Protein AF-A0A0B3A0U9-F1 (afdb_monomer_lite)

Foldseek 3Di:
DPDPVNVVVVVVCVVPVVQVVQVVVCVVPVDRPPSDDDDDDDDDDDPVVVVVLVVVCVVVVHDSVVVVVVVVVVVVVVD

pLDDT: mean 86.02, std 9.27, range [51.66, 97.12]

Secondary structure (DSSP, 8-state):
---HHHHHHHHHHHHTHHHHHHHHHHHHHSS---SS----------HHHHHHHHHHHHHTT--HHHHHHHHHHHHHHH-

Sequence (79 aa):
MVSDNVLRARQIIAKYSEVFESLMEFERTKKLPKLYRRKRLNITIDENVLRDFKKYCGKNGINMSRWLERKMVDAVKTA

Structure (mmCIF, N/CA/C/O backbone):
data_AF-A0A0B3A0U9-F1
#
_entry.id   AF-A0A0B3A0U9-F1
#
loop_
_atom_site.group_PDB
_atom_site.id
_atom_site.type_symbol
_atom_site.label_atom_id
_atom_site.label_alt_id
_atom_site.label_comp_id
_atom_site.label_asym_id
_atom_site.label_entity_id
_atom_site.label_seq_id
_atom_site.pdbx_PDB_ins_code
_atom_site.Cartn_x
_atom_site.Cartn_y
_atom_site.Cartn_z
_atom_site.occupancy
_atom_site.B_iso_or_equiv
_atom_site.auth_seq_id
_atom_site.auth_comp_id
_atom_site.auth_asym_id
_atom_site.auth_atom_id
_atom_site.pdbx_PDB_model_num
ATOM 1 N N . MET A 1 1 ? 35.916 -9.274 -22.459 1.00 65.94 1 MET A N 1
ATOM 2 C CA . MET A 1 1 ? 35.204 -9.440 -21.172 1.00 65.94 1 MET A CA 1
ATOM 3 C C . MET A 1 1 ? 34.196 -8.313 -21.051 1.00 65.94 1 MET A C 1
ATOM 5 O O . MET A 1 1 ? 34.563 -7.169 -21.281 1.00 65.94 1 MET A O 1
ATOM 9 N N . VAL A 1 2 ? 32.926 -8.627 -20.798 1.00 72.56 2 VAL A N 1
ATOM 10 C CA . VAL A 1 2 ? 31.902 -7.602 -20.536 1.00 72.56 2 VAL A CA 1
ATOM 11 C C . VAL A 1 2 ? 32.217 -6.995 -19.171 1.00 72.56 2 VAL A C 1
ATOM 13 O O . VAL A 1 2 ? 32.453 -7.751 -18.236 1.00 72.56 2 VAL A O 1
ATOM 16 N N . SER A 1 3 ? 32.288 -5.666 -19.059 1.00 86.50 3 SER A N 1
ATOM 17 C CA . SER A 1 3 ? 32.637 -5.043 -17.778 1.00 86.50 3 SER A CA 1
ATOM 18 C C . SER A 1 3 ? 31.547 -5.293 -16.735 1.00 86.50 3 SER A C 1
ATOM 20 O O . SER A 1 3 ? 30.359 -5.371 -17.065 1.00 86.50 3 SER A O 1
ATOM 22 N N . ASP A 1 4 ? 31.941 -5.363 -15.466 1.00 86.00 4 ASP A N 1
ATOM 23 C CA . ASP A 1 4 ? 31.013 -5.553 -14.344 1.00 86.00 4 ASP A CA 1
ATOM 24 C C . ASP A 1 4 ? 29.913 -4.483 -14.316 1.00 86.00 4 ASP A C 1
ATOM 26 O O . ASP A 1 4 ? 28.765 -4.754 -13.959 1.00 86.00 4 ASP A O 1
ATOM 30 N N . ASN A 1 5 ? 30.228 -3.277 -14.793 1.00 85.56 5 ASN A N 1
ATOM 31 C CA . ASN A 1 5 ? 29.269 -2.187 -14.931 1.00 85.56 5 ASN A CA 1
ATOM 32 C C . ASN A 1 5 ? 28.162 -2.510 -15.941 1.00 85.56 5 ASN A C 1
ATOM 34 O O . ASN A 1 5 ? 27.000 -2.192 -15.697 1.00 85.56 5 ASN A O 1
ATOM 38 N N . VAL A 1 6 ? 28.491 -3.176 -17.050 1.00 87.31 6 VAL A N 1
ATOM 39 C CA . VAL A 1 6 ? 27.505 -3.578 -18.065 1.00 87.31 6 VAL A CA 1
ATOM 40 C C . VAL A 1 6 ? 26.612 -4.703 -17.540 1.00 87.31 6 VAL A C 1
ATOM 42 O O . VAL A 1 6 ? 25.401 -4.681 -17.768 1.00 87.31 6 VAL A O 1
ATOM 45 N N . LEU A 1 7 ? 27.170 -5.657 -16.791 1.00 89.44 7 LEU A N 1
ATOM 46 C CA . LEU A 1 7 ? 26.389 -6.703 -16.119 1.00 89.44 7 LEU A CA 1
ATOM 47 C C . LEU A 1 7 ? 25.420 -6.104 -15.092 1.00 89.44 7 LEU A C 1
ATOM 49 O O . LEU A 1 7 ? 24.228 -6.417 -15.103 1.00 89.44 7 LEU A O 1
ATOM 53 N N . ARG A 1 8 ? 25.906 -5.177 -14.263 1.00 86.38 8 ARG A N 1
ATOM 54 C CA . ARG A 1 8 ? 25.093 -4.479 -13.263 1.00 86.38 8 ARG A CA 1
ATOM 55 C C . ARG A 1 8 ? 24.002 -3.621 -13.904 1.00 86.38 8 ARG A C 1
ATOM 57 O O . ARG A 1 8 ? 22.868 -3.628 -13.434 1.00 86.38 8 ARG A O 1
ATOM 64 N N . ALA A 1 9 ? 24.308 -2.933 -15.004 1.00 85.81 9 ALA A N 1
ATOM 65 C CA . ALA A 1 9 ? 23.326 -2.156 -15.755 1.00 85.81 9 ALA A CA 1
ATOM 66 C C . ALA A 1 9 ? 22.192 -3.043 -16.292 1.00 85.81 9 ALA A C 1
ATOM 68 O O . ALA A 1 9 ? 21.022 -2.717 -16.106 1.00 85.81 9 ALA A O 1
ATOM 69 N N . ARG A 1 10 ? 22.517 -4.206 -16.874 1.00 87.44 10 ARG A N 1
ATOM 70 C CA . ARG A 1 10 ? 21.510 -5.171 -17.351 1.00 87.44 10 ARG A CA 1
ATOM 71 C C . ARG A 1 10 ? 20.592 -5.657 -16.228 1.00 87.44 10 ARG A C 1
ATOM 73 O O . ARG A 1 10 ? 19.385 -5.735 -16.427 1.00 87.44 10 ARG A O 1
ATOM 80 N N . GLN A 1 11 ? 21.142 -5.927 -15.044 1.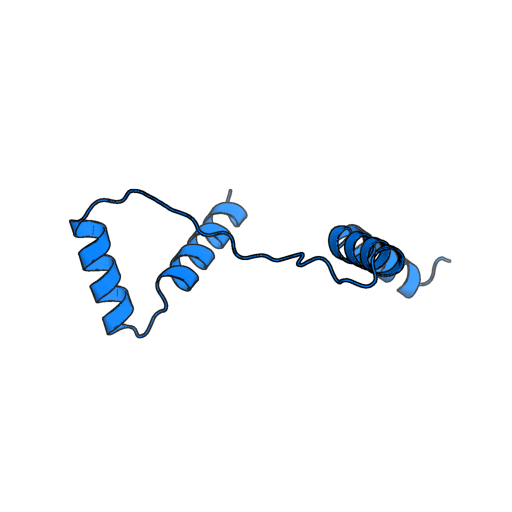00 88.44 11 GLN A N 1
ATOM 81 C CA . GLN A 1 11 ? 20.353 -6.327 -13.873 1.00 88.44 11 GLN A CA 1
ATOM 82 C C . GLN A 1 11 ? 19.407 -5.216 -13.399 1.00 88.44 11 GLN A C 1
ATOM 84 O O . GLN A 1 11 ? 18.258 -5.489 -13.060 1.00 88.44 11 GLN A O 1
ATOM 89 N N . ILE A 1 12 ? 19.868 -3.962 -13.389 1.00 85.75 12 ILE A N 1
ATOM 90 C CA . ILE A 1 12 ? 19.043 -2.806 -13.008 1.00 85.75 12 ILE A CA 1
ATOM 91 C C . ILE A 1 12 ? 17.903 -2.602 -14.011 1.00 85.75 12 ILE A C 1
ATOM 93 O O . ILE A 1 12 ? 16.765 -2.403 -13.594 1.00 85.75 12 ILE A O 1
ATOM 97 N N . ILE A 1 13 ? 18.193 -2.701 -15.311 1.00 85.19 13 ILE A N 1
ATOM 98 C CA . ILE A 1 13 ? 17.189 -2.573 -16.377 1.00 85.19 13 ILE A CA 1
ATOM 99 C C . ILE A 1 13 ? 16.125 -3.663 -16.248 1.00 85.19 13 ILE A C 1
ATOM 101 O O . ILE A 1 13 ? 14.938 -3.357 -16.276 1.00 85.19 13 ILE A O 1
ATOM 105 N N . ALA A 1 14 ? 16.536 -4.917 -16.040 1.00 84.75 14 ALA A N 1
ATOM 106 C CA . ALA A 1 14 ? 15.602 -6.024 -15.860 1.00 84.75 14 ALA A CA 1
ATOM 107 C C . ALA A 1 14 ? 14.731 -5.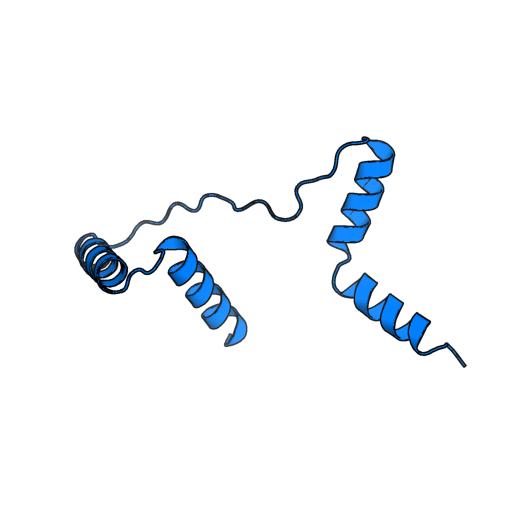863 -14.602 1.00 84.75 14 ALA A C 1
ATOM 109 O O . ALA A 1 14 ? 13.558 -6.216 -14.611 1.00 84.75 14 ALA A O 1
ATOM 110 N N . LYS A 1 15 ? 15.293 -5.316 -13.518 1.00 84.12 15 LYS A N 1
ATOM 111 C CA . LYS A 1 15 ? 14.586 -5.141 -12.244 1.00 84.12 15 LYS A CA 1
ATOM 112 C C . LYS A 1 15 ? 13.579 -3.988 -12.255 1.00 84.12 15 LYS A C 1
ATOM 114 O O . LYS A 1 15 ? 12.609 -4.036 -11.506 1.00 84.12 15 LYS A O 1
ATOM 119 N N . TYR A 1 16 ? 13.825 -2.951 -13.052 1.00 83.94 16 TYR A N 1
ATOM 120 C CA . TYR A 1 16 ? 13.038 -1.716 -13.051 1.00 83.94 16 TYR A CA 1
ATOM 121 C C . TYR A 1 16 ? 12.587 -1.318 -14.461 1.00 83.94 16 TYR A C 1
ATOM 123 O O . TYR A 1 16 ? 12.620 -0.137 -14.804 1.00 83.94 16 TYR A O 1
ATOM 131 N N . SER A 1 17 ? 12.180 -2.283 -15.289 1.00 83.44 17 SER A N 1
ATOM 132 C CA . SER A 1 17 ? 11.772 -2.045 -16.684 1.00 83.44 17 SER A CA 1
ATOM 133 C C . SER A 1 17 ? 10.692 -0.963 -16.805 1.00 83.44 17 SER A C 1
ATOM 135 O O . SER A 1 17 ? 10.813 -0.056 -17.624 1.00 83.44 17 SER A O 1
ATOM 137 N N . GLU A 1 18 ? 9.715 -0.983 -15.900 1.00 80.81 18 GLU A N 1
ATOM 138 C CA . GLU A 1 18 ? 8.637 0.005 -15.781 1.00 80.81 18 GLU A CA 1
ATOM 139 C C . GLU A 1 18 ? 9.147 1.454 -15.641 1.00 80.81 18 GLU A C 1
ATOM 141 O O . GLU A 1 18 ? 8.579 2.388 -16.214 1.00 80.81 18 GLU A O 1
ATOM 146 N N . VAL A 1 19 ? 10.268 1.660 -14.937 1.00 83.06 19 VAL A N 1
ATOM 147 C CA . VAL A 1 19 ? 10.883 2.986 -14.775 1.00 83.06 19 VAL A CA 1
ATOM 148 C C . VAL A 1 19 ? 11.398 3.503 -16.112 1.00 83.06 19 VAL A C 1
ATOM 150 O O . VAL A 1 19 ? 11.164 4.662 -16.454 1.00 83.06 19 VAL A O 1
ATOM 153 N N . PHE A 1 20 ? 12.057 2.645 -16.889 1.00 84.88 20 PHE A N 1
ATOM 154 C CA . PHE A 1 20 ? 12.582 3.007 -18.204 1.00 84.88 20 PHE A CA 1
ATOM 155 C C . PHE A 1 20 ? 11.462 3.246 -19.220 1.00 84.88 20 PHE A C 1
ATOM 157 O O . PHE A 1 20 ? 11.529 4.215 -19.974 1.00 84.88 20 PHE A O 1
ATOM 164 N N . GLU A 1 21 ? 10.396 2.446 -19.190 1.00 82.75 21 GLU A N 1
ATOM 165 C CA . GLU A 1 21 ? 9.195 2.679 -20.004 1.00 82.75 21 GLU A CA 1
ATOM 166 C C . GLU A 1 21 ? 8.563 4.044 -19.706 1.00 82.75 21 GLU A C 1
ATOM 168 O O . GLU A 1 21 ? 8.210 4.792 -20.618 1.00 82.75 21 GLU A O 1
ATOM 173 N N . SER A 1 22 ? 8.510 4.434 -18.432 1.00 82.00 22 SER A N 1
ATOM 174 C CA . SER A 1 22 ? 7.988 5.749 -18.046 1.00 82.00 22 SER A CA 1
ATOM 175 C C . SER A 1 22 ? 8.872 6.912 -18.483 1.00 82.00 22 SER A C 1
ATOM 177 O O . SER A 1 22 ? 8.358 7.987 -18.794 1.00 82.00 22 SER A O 1
ATOM 179 N N . LEU A 1 23 ? 10.193 6.721 -18.521 1.00 85.00 23 LEU A N 1
ATOM 180 C CA . LEU A 1 23 ? 11.119 7.718 -19.062 1.00 85.00 23 LEU A CA 1
ATOM 181 C C . LEU A 1 23 ? 10.944 7.873 -20.580 1.00 85.00 23 LEU A C 1
ATOM 183 O O . LEU A 1 23 ? 10.930 8.997 -21.081 1.00 85.00 23 LEU A O 1
ATOM 187 N N . MET A 1 24 ? 10.723 6.772 -21.303 1.00 84.88 24 MET A N 1
ATOM 188 C CA . MET A 1 24 ? 10.394 6.806 -22.734 1.00 84.88 24 MET A CA 1
ATOM 189 C C . MET A 1 24 ? 9.072 7.538 -22.996 1.00 84.88 24 MET A C 1
ATOM 191 O O . MET A 1 24 ? 8.956 8.335 -23.930 1.00 84.88 24 MET A O 1
ATOM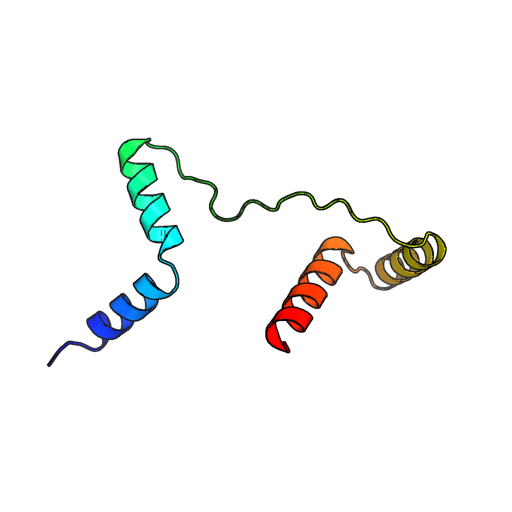 195 N N . GLU A 1 25 ? 8.069 7.3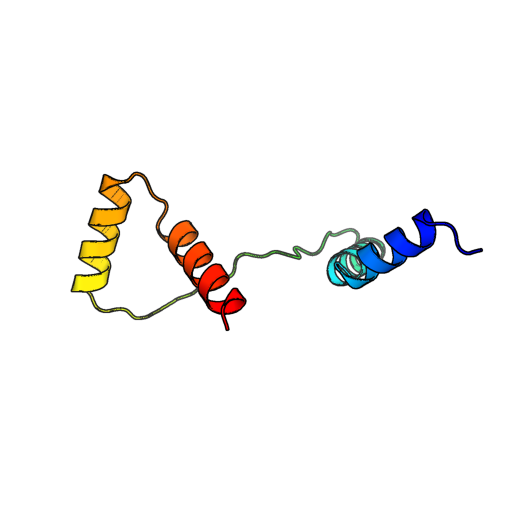19 -22.148 1.00 81.50 25 GLU A N 1
ATOM 196 C CA . GLU A 1 25 ? 6.787 8.010 -22.253 1.00 81.50 25 GLU A CA 1
ATOM 197 C C . GLU A 1 25 ? 6.894 9.504 -21.899 1.00 81.50 25 GLU A C 1
ATOM 199 O O . GLU A 1 25 ? 6.229 10.336 -22.528 1.00 81.50 25 GLU A O 1
ATOM 204 N N . PHE A 1 26 ? 7.772 9.872 -20.960 1.00 85.62 26 PHE A N 1
ATOM 205 C CA . PHE A 1 26 ? 8.103 11.268 -20.672 1.00 85.62 26 PHE A CA 1
ATOM 206 C C . PHE A 1 26 ? 8.726 11.967 -21.881 1.00 85.62 26 PHE A C 1
ATOM 208 O O . PHE A 1 26 ? 8.326 13.086 -22.187 1.00 85.62 26 PHE A O 1
ATOM 215 N N . GLU A 1 27 ? 9.644 11.328 -22.610 1.00 86.94 27 GLU A N 1
ATOM 216 C CA . GLU A 1 27 ? 10.231 11.940 -23.809 1.00 86.94 27 GLU A CA 1
ATOM 217 C C . GLU A 1 27 ? 9.168 12.324 -24.843 1.00 86.94 27 GLU A C 1
ATOM 219 O O . GLU A 1 27 ? 9.209 13.425 -25.400 1.00 86.94 27 GLU A O 1
ATOM 224 N N . ARG A 1 28 ? 8.163 11.459 -25.021 1.00 86.50 28 ARG A N 1
ATOM 225 C CA . ARG A 1 28 ? 7.050 11.669 -25.954 1.00 86.50 28 ARG A CA 1
ATOM 226 C C . ARG A 1 28 ? 6.034 12.704 -25.469 1.00 86.50 28 ARG A C 1
ATOM 228 O O . ARG A 1 28 ? 5.519 13.481 -26.265 1.00 86.50 28 ARG A O 1
ATOM 235 N N . THR A 1 29 ? 5.688 12.680 -24.183 1.00 85.44 29 THR A N 1
ATOM 236 C CA . THR A 1 29 ? 4.544 13.441 -23.638 1.00 85.44 29 THR A CA 1
ATOM 237 C C . THR A 1 29 ? 4.947 14.674 -22.829 1.00 85.44 29 THR A C 1
ATOM 239 O O . THR A 1 29 ? 4.086 15.474 -22.457 1.00 85.44 29 THR A O 1
ATOM 242 N N . LYS A 1 30 ? 6.240 14.806 -22.509 1.00 86.44 30 LYS A N 1
ATOM 243 C CA . LYS A 1 30 ? 6.830 15.761 -21.556 1.00 86.44 30 LYS A CA 1
ATOM 244 C C . LYS A 1 30 ? 6.149 15.758 -20.178 1.00 86.44 30 LYS A C 1
ATOM 246 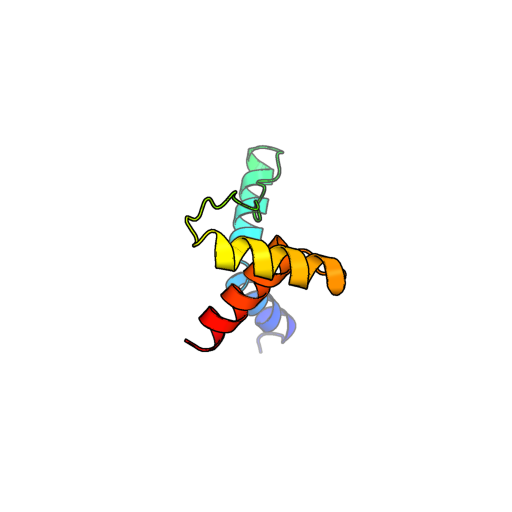O O . LYS A 1 30 ? 6.229 16.731 -19.430 1.00 86.44 30 LYS A O 1
ATOM 251 N N . LYS A 1 31 ? 5.485 14.653 -19.815 1.00 79.50 31 LYS A N 1
ATOM 252 C CA . LYS A 1 31 ? 4.825 14.437 -18.520 1.00 79.50 31 LYS A CA 1
ATOM 253 C C . LYS A 1 31 ? 5.265 13.099 -17.946 1.00 79.50 31 LYS A C 1
ATOM 255 O O . LYS A 1 31 ? 5.190 12.086 -18.625 1.00 79.50 31 LYS A O 1
ATOM 260 N N . LEU A 1 32 ? 5.738 13.094 -16.700 1.00 76.38 32 LEU A N 1
ATOM 261 C CA . LEU A 1 32 ? 6.178 11.862 -16.044 1.00 76.38 32 LEU A CA 1
ATOM 262 C C . LEU A 1 32 ? 4.951 11.028 -15.643 1.00 76.38 32 LEU A C 1
ATOM 264 O O . LEU A 1 32 ? 4.127 11.510 -14.849 1.00 76.38 32 LEU A O 1
ATOM 268 N N . PRO A 1 33 ? 4.814 9.787 -16.143 1.00 69.38 33 PRO A N 1
ATOM 269 C CA . PRO A 1 33 ? 3.788 8.872 -15.670 1.00 69.38 33 PRO A CA 1
ATOM 270 C C . PRO A 1 33 ? 3.994 8.602 -14.178 1.00 69.38 33 PRO A C 1
ATOM 272 O O . PRO A 1 33 ? 5.107 8.379 -13.700 1.00 69.38 33 PRO A O 1
ATOM 275 N N . LYS A 1 34 ? 2.911 8.627 -13.397 1.00 68.00 34 LYS A N 1
ATOM 276 C CA . LYS A 1 34 ? 2.986 8.268 -11.974 1.00 68.00 34 LYS A CA 1
ATOM 277 C C . LYS A 1 34 ? 3.017 6.742 -11.863 1.00 68.00 34 LYS A C 1
ATOM 279 O O . LYS A 1 34 ? 1.961 6.133 -11.720 1.00 68.00 34 LYS A O 1
ATOM 284 N N . LEU A 1 35 ? 4.215 6.168 -11.916 1.00 63.69 35 LEU A N 1
ATOM 285 C CA . LEU A 1 35 ? 4.480 4.728 -11.800 1.00 63.69 35 LEU A CA 1
ATOM 286 C C . LEU A 1 35 ? 3.855 4.089 -10.561 1.00 63.69 35 LEU A C 1
ATOM 288 O O . LEU A 1 35 ? 3.130 3.104 -10.637 1.00 63.69 35 LEU A O 1
ATOM 292 N N . TYR A 1 36 ? 4.070 4.713 -9.408 1.00 65.25 36 TYR A N 1
ATOM 293 C CA . TYR A 1 36 ? 3.642 4.175 -8.124 1.00 65.25 36 TYR A CA 1
ATOM 294 C C . TYR A 1 36 ? 2.467 4.988 -7.590 1.00 65.25 36 TYR A C 1
ATOM 296 O O . TYR A 1 36 ? 2.594 5.794 -6.665 1.00 65.25 36 TYR A O 1
ATOM 304 N N . ARG A 1 37 ? 1.289 4.822 -8.200 1.00 65.75 37 ARG A N 1
ATOM 305 C CA . ARG A 1 37 ? 0.059 5.351 -7.601 1.00 65.75 37 ARG A CA 1
ATOM 306 C C . ARG A 1 37 ? -0.428 4.389 -6.534 1.00 65.75 37 ARG A C 1
ATOM 308 O O . ARG A 1 37 ? -0.849 3.277 -6.837 1.00 65.75 37 ARG A O 1
ATOM 315 N N . ARG A 1 38 ? -0.470 4.870 -5.290 1.00 73.31 38 ARG A N 1
ATOM 316 C CA . ARG A 1 38 ? -1.312 4.252 -4.265 1.00 73.31 38 ARG A CA 1
ATOM 317 C C . ARG A 1 38 ? -2.745 4.234 -4.785 1.00 73.31 38 ARG A C 1
ATOM 319 O O . ARG A 1 38 ? -3.333 5.291 -5.017 1.00 73.31 38 ARG A O 1
ATOM 326 N N . LYS A 1 39 ? -3.285 3.039 -5.002 1.00 81.12 39 LYS A N 1
ATOM 327 C CA . LYS A 1 39 ? -4.704 2.857 -5.305 1.00 81.12 39 LYS A CA 1
ATOM 328 C C . LYS A 1 39 ? -5.471 2.771 -3.992 1.00 81.12 39 LYS A C 1
ATOM 330 O O . LYS A 1 39 ? -4.987 2.199 -3.018 1.00 81.12 39 LYS A O 1
ATOM 335 N N . ARG A 1 40 ? -6.664 3.365 -3.959 1.00 84.00 40 ARG A N 1
ATOM 336 C CA . ARG A 1 40 ? -7.568 3.210 -2.821 1.00 84.00 40 ARG A CA 1
ATOM 337 C C . ARG A 1 40 ? -8.154 1.804 -2.869 1.00 84.00 40 ARG A C 1
ATOM 339 O O . ARG A 1 40 ? -8.713 1.414 -3.888 1.00 84.00 40 ARG A O 1
ATOM 346 N N . LEU A 1 41 ? -8.015 1.073 -1.773 1.00 86.19 41 LEU A N 1
ATOM 347 C CA . LEU A 1 41 ? -8.599 -0.246 -1.596 1.00 86.19 41 LEU A CA 1
ATOM 348 C C . LEU A 1 41 ? -9.795 -0.120 -0.647 1.00 86.19 41 LEU A C 1
ATOM 350 O O . LEU A 1 41 ? -9.651 0.424 0.447 1.00 86.19 41 LEU A O 1
ATOM 354 N N . ASN A 1 42 ? -10.957 -0.614 -1.071 1.00 91.25 42 ASN A N 1
ATOM 355 C CA . ASN A 1 42 ? -12.133 -0.749 -0.216 1.00 91.25 42 ASN A CA 1
ATOM 356 C C . ASN A 1 42 ? -12.275 -2.232 0.141 1.00 91.25 42 ASN A C 1
ATOM 358 O O . ASN A 1 42 ? -12.362 -3.065 -0.758 1.00 91.25 42 ASN A O 1
ATOM 362 N N . ILE A 1 43 ? -12.272 -2.551 1.433 1.00 89.44 43 ILE A N 1
ATOM 363 C CA . ILE A 1 43 ? -12.456 -3.911 1.952 1.00 89.44 43 ILE A CA 1
ATOM 364 C C . ILE A 1 43 ? -13.584 -3.921 2.973 1.00 89.44 43 ILE A C 1
ATOM 366 O O . ILE A 1 43 ? -13.753 -2.960 3.725 1.00 89.44 43 ILE A O 1
ATOM 370 N N . THR A 1 44 ? -14.316 -5.026 3.014 1.00 94.31 44 THR A N 1
ATOM 371 C CA . THR A 1 44 ? -15.306 -5.298 4.055 1.00 94.31 44 THR A CA 1
ATOM 372 C C . THR A 1 44 ? -14.636 -6.129 5.139 1.00 94.31 44 THR A C 1
ATOM 374 O O . THR A 1 44 ? -14.049 -7.166 4.836 1.00 94.31 44 THR A O 1
ATOM 377 N N . ILE A 1 45 ? -14.700 -5.673 6.389 1.00 93.62 45 ILE A N 1
ATOM 378 C CA . ILE A 1 45 ? -14.184 -6.404 7.551 1.00 93.62 45 ILE A CA 1
ATOM 379 C C . ILE A 1 45 ? -15.208 -6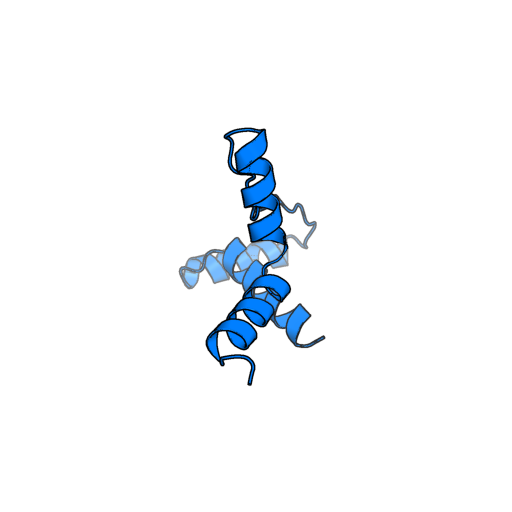.346 8.681 1.00 93.62 45 ILE A C 1
ATOM 381 O O . ILE A 1 45 ? -16.022 -5.424 8.720 1.00 93.62 45 ILE A O 1
ATOM 385 N N . ASP A 1 46 ? -15.140 -7.308 9.597 1.00 97.12 46 ASP A N 1
ATOM 386 C CA . ASP A 1 46 ? -15.983 -7.318 10.791 1.00 97.12 46 ASP A CA 1
ATOM 387 C C . ASP A 1 46 ? -15.796 -6.044 11.637 1.00 97.12 46 ASP A C 1
ATOM 389 O O . ASP A 1 46 ? -14.681 -5.537 11.815 1.00 97.12 46 ASP A O 1
ATOM 393 N N . GLU A 1 47 ? -16.901 -5.523 12.169 1.00 95.94 47 GLU A N 1
ATOM 394 C CA . GLU A 1 47 ? -16.918 -4.260 12.907 1.00 95.94 47 GLU A CA 1
ATOM 395 C C . GLU A 1 47 ? -16.118 -4.335 14.214 1.00 95.94 47 GLU A C 1
ATOM 397 O O . GLU A 1 47 ? -15.383 -3.396 14.547 1.00 95.94 47 GLU A O 1
ATOM 402 N N . ASN A 1 48 ? -16.214 -5.449 14.949 1.00 96.94 48 ASN A N 1
ATOM 403 C CA . ASN A 1 48 ? -15.486 -5.617 16.204 1.00 96.94 48 ASN A CA 1
ATOM 404 C C . ASN A 1 48 ? -13.982 -5.686 15.936 1.00 96.94 48 ASN A C 1
ATOM 406 O O . ASN A 1 48 ? -13.207 -4.997 16.603 1.00 96.94 48 ASN A O 1
ATOM 410 N N . VAL A 1 49 ? -13.585 -6.416 14.889 1.00 95.38 49 VAL A N 1
ATOM 411 C CA . VAL A 1 49 ? -12.189 -6.484 14.440 1.00 95.38 49 VAL A CA 1
ATOM 412 C C . VAL A 1 49 ? -11.667 -5.095 14.066 1.00 95.38 49 VAL A C 1
ATOM 414 O O . VAL A 1 49 ? -10.588 -4.704 14.516 1.00 95.38 49 VAL A O 1
ATOM 417 N N . LEU A 1 50 ? -12.431 -4.305 13.300 1.00 94.56 50 LEU A N 1
ATOM 418 C CA . LEU A 1 50 ? -12.031 -2.941 12.938 1.00 94.56 50 LEU A CA 1
ATOM 419 C C . LEU A 1 50 ? -11.852 -2.053 14.171 1.00 94.56 50 LEU A C 1
ATOM 421 O O . LEU A 1 50 ? -10.898 -1.275 14.249 1.00 94.56 50 LEU A O 1
ATOM 425 N N . ARG A 1 51 ? -12.785 -2.137 15.122 1.00 95.88 51 ARG A N 1
ATOM 426 C CA . ARG A 1 51 ? -12.767 -1.336 16.346 1.00 95.88 51 ARG A CA 1
ATOM 427 C C . ARG A 1 51 ? -11.538 -1.648 17.190 1.00 95.88 51 ARG A C 1
ATOM 429 O O . ARG A 1 51 ? -10.845 -0.723 17.623 1.00 95.88 51 ARG A O 1
ATOM 436 N N . ASP A 1 52 ? -11.255 -2.925 17.402 1.00 96.06 52 ASP A N 1
ATOM 437 C CA . ASP A 1 52 ? -10.129 -3.356 18.225 1.00 96.06 52 ASP A CA 1
ATOM 438 C C . ASP A 1 52 ? -8.800 -3.046 17.535 1.00 96.06 52 ASP A C 1
ATOM 440 O O . ASP A 1 52 ? -7.869 -2.545 18.173 1.00 96.06 52 ASP A O 1
ATOM 444 N N . PHE A 1 53 ? -8.745 -3.192 16.211 1.00 94.31 53 PHE A N 1
ATOM 445 C CA . PHE A 1 53 ? -7.581 -2.809 15.423 1.00 94.31 53 PHE A CA 1
ATOM 446 C C . PHE A 1 53 ? -7.315 -1.297 15.459 1.00 94.31 53 PHE A C 1
ATOM 448 O O . PHE A 1 53 ? -6.180 -0.876 15.684 1.00 94.31 53 PHE A O 1
ATOM 455 N N . LYS A 1 54 ? -8.350 -0.455 15.339 1.00 94.31 54 LYS A N 1
ATOM 456 C CA . LYS A 1 54 ? -8.214 1.006 15.493 1.00 94.31 54 LYS A CA 1
ATOM 457 C C . LYS A 1 54 ? -7.676 1.381 16.872 1.00 94.31 54 LYS A C 1
ATOM 459 O O . LYS A 1 54 ? -6.766 2.206 16.963 1.00 94.31 54 LYS A O 1
ATOM 464 N N . LYS A 1 55 ? -8.201 0.764 17.938 1.00 96.25 55 LYS A N 1
ATOM 465 C CA . LYS A 1 55 ? -7.708 0.975 19.310 1.00 96.25 55 LYS A CA 1
ATOM 466 C C . LYS A 1 55 ? -6.243 0.566 19.439 1.00 96.25 55 LYS A C 1
ATOM 468 O O . LYS A 1 55 ? -5.455 1.315 20.012 1.00 96.25 55 LYS A O 1
ATOM 473 N N . TYR A 1 56 ? -5.872 -0.589 18.891 1.00 96.06 56 TYR A N 1
ATOM 474 C CA . TYR A 1 56 ? -4.493 -1.066 18.880 1.00 96.06 56 TYR A CA 1
ATOM 475 C C . TYR A 1 56 ? -3.559 -0.085 18.158 1.00 96.06 56 TYR A C 1
ATOM 477 O O . TYR A 1 56 ? -2.540 0.315 18.721 1.00 96.06 56 TYR A O 1
ATOM 485 N N . CYS A 1 57 ? -3.919 0.366 16.954 1.00 95.25 57 CYS A N 1
ATOM 486 C CA . CYS A 1 57 ? -3.118 1.329 16.200 1.00 95.25 57 CYS A CA 1
ATOM 487 C C . CYS A 1 57 ? -2.981 2.670 16.931 1.00 95.25 57 CYS A C 1
ATOM 489 O O . CYS A 1 57 ? -1.877 3.208 16.995 1.00 95.25 57 CYS A O 1
ATOM 491 N N . GLY A 1 58 ? -4.069 3.174 17.524 1.00 95.31 58 GLY A N 1
ATOM 492 C CA . GLY A 1 58 ? -4.063 4.416 18.298 1.00 95.31 58 GLY A CA 1
ATOM 493 C C . GLY A 1 58 ? -3.148 4.348 19.521 1.00 95.31 58 GLY A C 1
ATOM 494 O O . GLY A 1 58 ? -2.335 5.244 19.721 1.00 95.31 58 GLY A O 1
ATOM 495 N N . LYS A 1 59 ? -3.209 3.252 20.291 1.00 96.00 59 LYS A N 1
ATOM 496 C CA . LYS A 1 59 ? -2.354 3.047 21.475 1.00 96.00 59 LYS A CA 1
ATOM 497 C C . LYS A 1 59 ? -0.864 2.959 21.140 1.00 96.00 59 LYS A C 1
ATOM 499 O O . LYS A 1 59 ? -0.043 3.379 21.943 1.00 96.00 59 LYS A O 1
ATOM 504 N N . ASN A 1 60 ? -0.522 2.414 19.974 1.00 94.38 60 ASN A N 1
ATOM 505 C CA . ASN A 1 60 ? 0.866 2.175 19.572 1.00 94.38 60 ASN A CA 1
ATOM 506 C C . ASN A 1 60 ? 1.428 3.248 18.618 1.00 94.38 60 ASN A C 1
ATOM 508 O O . ASN A 1 60 ? 2.545 3.100 18.131 1.00 94.38 60 ASN A O 1
ATOM 512 N N . GLY A 1 61 ? 0.664 4.300 18.293 1.00 93.25 61 GLY A N 1
ATOM 513 C CA . GLY A 1 61 ? 1.096 5.334 17.341 1.00 93.25 61 GLY A CA 1
ATOM 514 C C . GLY A 1 61 ? 1.319 4.810 15.913 1.00 93.25 61 GLY A C 1
ATOM 515 O O . GLY A 1 61 ? 2.133 5.347 15.163 1.00 93.25 61 GLY A O 1
ATOM 516 N N . ILE A 1 62 ? 0.623 3.737 15.525 1.00 93.56 62 ILE A N 1
ATOM 517 C CA . ILE A 1 62 ? 0.823 3.051 14.244 1.00 93.56 62 ILE A CA 1
ATOM 518 C C . ILE A 1 62 ? -0.159 3.586 13.199 1.00 93.56 62 ILE A C 1
ATOM 520 O O . ILE A 1 62 ? -1.367 3.645 13.423 1.00 93.56 62 ILE A O 1
ATOM 524 N N . ASN A 1 63 ? 0.338 3.890 11.996 1.00 93.81 63 ASN A N 1
ATOM 525 C CA . ASN A 1 63 ? -0.534 4.159 10.854 1.00 93.81 63 ASN A CA 1
ATOM 526 C C . ASN A 1 63 ? -1.169 2.854 10.346 1.00 93.81 63 ASN A C 1
ATOM 528 O O . ASN A 1 63 ? -0.475 1.975 9.831 1.00 93.81 63 ASN A O 1
ATOM 532 N N . MET A 1 64 ? -2.494 2.770 10.457 1.00 91.12 64 MET A N 1
ATOM 533 C CA . MET A 1 64 ? -3.290 1.587 10.125 1.00 91.12 64 MET A CA 1
ATOM 534 C C . MET A 1 64 ? -3.054 1.083 8.691 1.00 91.12 64 MET A C 1
ATOM 536 O O . MET A 1 64 ? -2.750 -0.091 8.491 1.00 91.12 64 MET A O 1
ATOM 540 N N . SER A 1 65 ? -3.129 1.972 7.692 1.00 90.12 65 SER A N 1
ATOM 541 C CA . SER A 1 65 ? -2.936 1.612 6.280 1.00 90.12 65 SER A CA 1
ATOM 542 C C . SER A 1 65 ? -1.529 1.087 6.009 1.00 90.12 65 SER A C 1
ATOM 544 O O . SER A 1 65 ? -1.370 0.077 5.334 1.00 90.12 65 SER A O 1
ATOM 546 N N . ARG A 1 66 ? -0.505 1.744 6.569 1.00 90.00 66 ARG A N 1
ATOM 547 C CA . ARG A 1 66 ? 0.899 1.346 6.389 1.00 90.00 66 ARG A CA 1
ATOM 548 C C . ARG A 1 66 ? 1.203 0.004 7.051 1.00 90.00 66 ARG A C 1
ATOM 550 O O . ARG A 1 66 ? 2.001 -0.770 6.531 1.00 90.00 66 ARG A O 1
ATOM 557 N N . TRP A 1 67 ? 0.597 -0.257 8.207 1.00 93.62 67 TRP A N 1
ATOM 558 C CA . TRP A 1 67 ? 0.748 -1.535 8.895 1.00 93.62 67 TRP A CA 1
ATOM 559 C C . TRP A 1 67 ? 0.108 -2.669 8.098 1.00 93.62 67 TRP A C 1
ATOM 561 O O . TRP A 1 67 ? 0.749 -3.698 7.896 1.00 93.62 67 TRP A O 1
ATOM 571 N N . LEU A 1 68 ? -1.108 -2.452 7.585 1.00 91.69 68 LEU A N 1
ATOM 572 C CA . LEU A 1 68 ? -1.802 -3.427 6.746 1.00 91.69 68 LEU A CA 1
ATOM 573 C C . LEU A 1 68 ? -1.005 -3.722 5.468 1.00 91.69 68 LEU A C 1
ATOM 575 O O . LEU A 1 68 ? -0.749 -4.881 5.166 1.00 91.69 68 LEU A O 1
ATOM 579 N N . GLU A 1 69 ? -0.537 -2.681 4.776 1.00 90.62 69 GLU A N 1
ATOM 580 C CA . GLU A 1 69 ? 0.307 -2.807 3.581 1.00 90.62 69 GLU A CA 1
ATOM 581 C C . GLU A 1 69 ? 1.563 -3.644 3.863 1.00 90.62 69 GLU A C 1
ATOM 583 O O . GLU A 1 69 ? 1.878 -4.559 3.107 1.00 90.62 69 GLU A O 1
ATOM 588 N N . ARG A 1 70 ? 2.242 -3.404 4.995 1.00 91.06 70 ARG A N 1
ATOM 589 C CA . ARG A 1 70 ? 3.407 -4.203 5.401 1.00 91.06 70 ARG A CA 1
ATOM 590 C C . ARG A 1 70 ? 3.046 -5.673 5.604 1.00 91.06 70 ARG A C 1
ATOM 592 O O . ARG A 1 70 ? 3.742 -6.533 5.081 1.00 91.06 70 ARG A O 1
ATOM 599 N N . LYS A 1 71 ? 1.954 -5.961 6.315 1.00 92.31 71 LYS A N 1
ATOM 600 C CA . LYS A 1 71 ? 1.506 -7.343 6.537 1.00 92.31 71 LYS A CA 1
ATOM 601 C C . LYS A 1 71 ? 1.118 -8.056 5.245 1.00 92.31 71 LYS A C 1
ATOM 603 O O . LYS A 1 71 ? 1.405 -9.239 5.117 1.00 92.31 71 LYS A O 1
ATOM 608 N N . MET A 1 72 ? 0.533 -7.346 4.281 1.00 90.88 72 MET A N 1
ATOM 609 C CA . MET A 1 72 ? 0.255 -7.901 2.953 1.00 90.88 72 MET A CA 1
ATOM 610 C C . MET A 1 72 ? 1.549 -8.231 2.201 1.00 90.88 72 MET A C 1
ATOM 612 O O . MET A 1 72 ? 1.654 -9.308 1.625 1.00 90.88 72 MET A O 1
ATOM 616 N N . VAL A 1 73 ? 2.555 -7.349 2.242 1.00 90.19 73 VAL A N 1
ATOM 617 C CA . VAL A 1 73 ? 3.870 -7.610 1.630 1.00 90.19 73 VAL A CA 1
ATOM 618 C C . VAL A 1 73 ? 4.558 -8.814 2.273 1.00 90.19 73 VAL A C 1
ATOM 620 O O . VAL A 1 73 ? 5.109 -9.644 1.554 1.00 90.19 73 VAL A O 1
ATOM 623 N N . ASP A 1 74 ? 4.528 -8.914 3.602 1.00 91.44 74 ASP A N 1
ATOM 624 C CA . ASP A 1 74 ? 5.115 -10.044 4.327 1.00 91.44 74 ASP A CA 1
ATOM 625 C C . ASP A 1 74 ? 4.430 -11.360 3.921 1.00 91.44 74 ASP A C 1
ATOM 627 O O . ASP A 1 74 ? 5.111 -12.322 3.579 1.00 91.44 74 ASP A O 1
ATOM 631 N N . ALA A 1 75 ? 3.093 -11.377 3.858 1.00 90.56 75 ALA A N 1
ATOM 632 C CA . ALA A 1 75 ? 2.323 -12.554 3.454 1.00 90.56 75 ALA A CA 1
ATOM 633 C C . ALA A 1 75 ? 2.637 -13.014 2.019 1.00 90.56 75 ALA A C 1
ATOM 635 O O . ALA A 1 75 ? 2.771 -14.208 1.781 1.00 90.56 75 ALA A O 1
ATOM 636 N N . VAL A 1 76 ? 2.797 -12.078 1.076 1.00 89.06 76 VAL A N 1
ATOM 637 C CA . VAL A 1 76 ? 3.117 -12.393 -0.330 1.00 89.06 76 VAL A CA 1
ATOM 638 C C . VAL A 1 76 ? 4.551 -12.895 -0.504 1.00 89.06 76 VAL A C 1
ATOM 640 O O . VAL A 1 76 ? 4.809 -13.662 -1.417 1.00 89.06 76 VAL A O 1
ATOM 643 N N . LYS A 1 77 ? 5.498 -12.476 0.342 1.00 78.31 77 LYS A N 1
ATOM 644 C CA . LYS A 1 77 ? 6.895 -12.942 0.267 1.00 78.31 77 LYS A CA 1
ATOM 645 C C . LYS A 1 77 ? 7.117 -14.321 0.882 1.00 78.31 77 LYS A C 1
ATOM 647 O O . LYS A 1 77 ? 8.143 -14.937 0.613 1.00 78.31 77 LYS A O 1
ATOM 652 N N . THR A 1 78 ? 6.234 -14.735 1.786 1.00 63.28 78 THR A N 1
ATOM 653 C CA . THR A 1 78 ? 6.268 -16.060 2.418 1.00 63.28 78 THR A CA 1
ATOM 654 C C . THR A 1 78 ? 5.499 -17.108 1.608 1.00 63.28 78 THR A C 1
ATOM 656 O O . THR A 1 78 ? 5.740 -18.297 1.802 1.00 63.28 78 THR A O 1
ATOM 659 N N . ALA A 1 79 ? 4.599 -16.674 0.721 1.00 51.66 79 ALA A N 1
ATOM 660 C CA . ALA A 1 79 ? 3.908 -17.515 -0.256 1.00 51.66 79 ALA A CA 1
ATOM 661 C C . ALA A 1 79 ? 4.790 -17.798 -1.481 1.00 51.66 79 ALA A C 1
ATOM 663 O O . ALA A 1 79 ? 4.662 -18.915 -2.027 1.00 51.66 79 ALA A O 1
#

Radius of gyration: 20.05 Å; chains: 1; bounding box: 52×33×47 Å